Protein AF-A0A7S0ESJ3-F1 (afdb_monomer)

Radius of gyration: 29.8 Å; Cα contacts (8 Å, |Δi|>4): 58; chains: 1; bounding box: 56×29×87 Å

Solvent-accessible surface area (backbone atoms only — not comparable to full-atom values): 7168 Å² total; per-residue (Å²): 120,43,73,50,75,64,68,95,53,54,74,67,57,50,53,53,47,36,52,52,59,65,70,46,91,68,94,82,52,80,44,68,91,53,64,69,60,59,71,66,29,93,64,84,53,70,49,71,44,99,84,36,95,75,49,55,43,72,48,57,98,87,67,50,70,66,59,52,49,53,50,51,52,52,52,53,50,52,51,52,52,52,51,51,52,51,52,52,51,53,51,51,53,53,49,53,53,50,53,53,51,52,53,52,53,54,55,51,54,57,54,55,64,62,67,77,76,123

pLDDT: mean 80.07, std 11.65, range [44.75, 94.25]

Mean predicted aligned error: 11.55 Å

Sequence (118 aa):
MLDEPTNHLDIESIDALVEAINAFEGGVVLISHDRRLLERCNCKLWVCGAETKCGVAPLGSGFTFEQYEARVLKQIAARMQAEELRTRLRADVRRKRREEATKKAAAAKKKTRAADVD

InterPro domains:
  IPR027417 P-loop containing nucleoside triphosphate hydrolase [G3DSA:3.40.50.300] (1-47)
  IPR027417 P-loop containing nucleoside triphosphate hydrolase [SSF52540] (2-45)
  IPR050611 ABCF protein [PTHR19211] (1-75)

Organism: NCBI:txid33657

Foldseek 3Di:
DEAAPCVPDDPVVLVVVLVCQQPDPDDDDDHHPDPVSVVSNPDFDKDADPPPPVRIDTPDDPDDVVNVVVVVVVVVVVVVVVVVVVVVVVVVVVVVVVVVVVVVVVVVVVVVVVVVPD

Secondary structure (DSSP, 8-state):
-EESTTTT--HHHH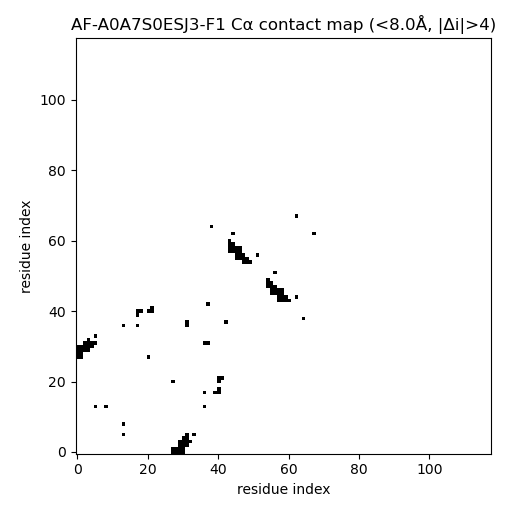HHHHHHHHH--S---EE-S-HHHHHHS-PPPEEE-TT-TTSEEEPPTT--HHHHHHHHHHHHHHHHHHHHHHHHHHHHHHHHHHHHHHHHHHHHHHHHHHHS--

Structure (mmCIF, N/CA/C/O backbone):
data_AF-A0A7S0ESJ3-F1
#
_entry.id   AF-A0A7S0ESJ3-F1
#
loop_
_atom_site.group_PDB
_atom_site.id
_atom_site.type_symbol
_atom_site.label_atom_id
_atom_site.label_alt_id
_atom_site.label_comp_id
_atom_site.label_asym_id
_atom_site.label_entity_id
_atom_site.label_seq_id
_atom_site.pdbx_PDB_ins_code
_atom_site.Cartn_x
_atom_site.Cartn_y
_atom_site.Cartn_z
_atom_site.occupancy
_atom_site.B_iso_or_equiv
_atom_site.auth_seq_id
_atom_site.auth_comp_id
_atom_site.auth_asym_id
_atom_site.auth_atom_id
_atom_site.pdbx_PDB_model_num
ATOM 1 N N . MET A 1 1 ? -0.996 8.198 20.278 1.00 76.06 1 MET A N 1
ATOM 2 C CA . MET A 1 1 ? -0.442 7.637 19.028 1.00 76.06 1 MET A CA 1
ATOM 3 C C . MET A 1 1 ? 0.221 6.327 19.392 1.00 76.06 1 MET A C 1
ATOM 5 O O . MET A 1 1 ? 0.944 6.319 20.379 1.00 76.06 1 MET A O 1
ATOM 9 N N . LEU A 1 2 ? -0.080 5.253 18.668 1.00 81.50 2 LEU A N 1
ATOM 10 C CA . LEU A 1 2 ? 0.497 3.923 18.875 1.00 81.50 2 LEU A CA 1
ATOM 11 C C . LEU A 1 2 ? 1.305 3.562 17.626 1.00 81.50 2 LEU A C 1
ATOM 13 O O . LEU A 1 2 ? 0.751 3.619 16.528 1.00 81.50 2 LEU A O 1
ATOM 17 N N . ASP A 1 3 ? 2.582 3.235 17.802 1.00 80.44 3 ASP A N 1
ATOM 18 C CA . ASP A 1 3 ? 3.494 2.839 16.725 1.00 80.44 3 ASP A CA 1
ATOM 19 C C . ASP A 1 3 ? 3.993 1.419 17.003 1.00 80.44 3 ASP A C 1
ATOM 21 O O . ASP A 1 3 ? 4.606 1.179 18.042 1.00 80.44 3 ASP A O 1
ATOM 25 N N . GLU A 1 4 ? 3.634 0.478 16.130 1.00 79.44 4 GLU A N 1
ATOM 26 C CA . GLU A 1 4 ? 3.874 -0.965 16.280 1.00 79.44 4 GLU A CA 1
ATOM 27 C C . GLU A 1 4 ? 3.485 -1.541 17.660 1.00 79.44 4 GLU A C 1
ATOM 29 O O . GLU A 1 4 ? 4.297 -2.194 18.324 1.00 79.44 4 GLU A O 1
ATOM 34 N N . PRO A 1 5 ? 2.231 -1.352 18.126 1.00 73.06 5 PRO A N 1
ATOM 35 C CA . PRO A 1 5 ? 1.829 -1.799 19.460 1.00 73.06 5 PRO A CA 1
ATOM 36 C C . PRO A 1 5 ? 1.735 -3.323 19.594 1.00 73.06 5 PRO A C 1
ATOM 38 O O . PRO A 1 5 ? 1.606 -3.811 20.707 1.00 73.06 5 PRO A O 1
ATOM 41 N N . THR A 1 6 ? 1.790 -4.077 18.492 1.00 73.12 6 THR A N 1
ATOM 42 C CA . THR A 1 6 ? 1.785 -5.549 18.497 1.00 73.12 6 THR A CA 1
ATOM 43 C C . THR A 1 6 ? 3.145 -6.149 18.836 1.00 73.12 6 THR A C 1
ATOM 45 O O . THR A 1 6 ? 3.254 -7.363 19.013 1.00 73.12 6 THR A O 1
ATOM 48 N N . ASN A 1 7 ? 4.201 -5.337 18.922 1.00 72.56 7 ASN A N 1
ATOM 49 C CA . ASN A 1 7 ? 5.524 -5.856 19.212 1.00 72.56 7 ASN A CA 1
ATOM 50 C C . ASN A 1 7 ? 5.565 -6.443 20.635 1.00 72.56 7 ASN A C 1
ATOM 52 O O . ASN A 1 7 ? 5.189 -5.784 21.601 1.00 72.56 7 ASN A O 1
ATOM 56 N N . HIS A 1 8 ? 6.034 -7.685 20.759 1.00 72.19 8 HIS A N 1
ATOM 57 C CA . HIS A 1 8 ? 6.062 -8.451 22.014 1.00 72.19 8 HIS A CA 1
ATOM 58 C C . HIS A 1 8 ? 4.691 -8.774 22.648 1.00 72.19 8 HIS A C 1
ATOM 60 O O . HIS A 1 8 ? 4.66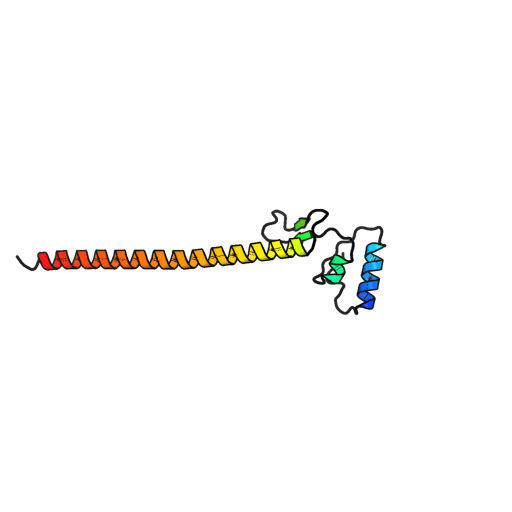7 -9.213 23.797 1.00 72.19 8 HIS A O 1
ATOM 66 N N . LEU A 1 9 ? 3.575 -8.611 21.926 1.00 77.12 9 LEU A N 1
ATOM 67 C CA . LEU A 1 9 ? 2.250 -9.035 22.390 1.00 77.12 9 LEU A CA 1
ATOM 68 C C . LEU A 1 9 ? 1.895 -10.439 21.889 1.00 77.12 9 LEU A C 1
ATOM 70 O O . LEU A 1 9 ? 2.210 -10.818 20.760 1.00 77.12 9 LEU A O 1
ATOM 74 N N . ASP A 1 10 ? 1.213 -11.203 22.738 1.00 83.44 10 ASP A N 1
ATOM 75 C CA . ASP A 1 10 ? 0.546 -12.440 22.349 1.00 83.44 10 ASP A CA 1
ATOM 76 C C . ASP A 1 10 ? -0.849 -12.161 21.761 1.00 83.44 10 ASP A C 1
ATOM 78 O O . ASP A 1 10 ? -1.340 -11.031 21.743 1.00 83.44 10 ASP A O 1
ATOM 82 N N . ILE A 1 11 ? -1.488 -13.206 21.230 1.00 80.81 11 ILE A N 1
ATOM 83 C CA . ILE A 1 11 ? -2.778 -13.088 20.533 1.00 80.81 11 ILE A CA 1
ATOM 84 C C . ILE A 1 11 ? -3.872 -12.557 21.473 1.00 80.81 11 ILE A C 1
ATOM 86 O O . ILE A 1 11 ? -4.672 -11.724 21.061 1.00 80.81 11 ILE A O 1
ATOM 90 N N . GLU A 1 12 ? -3.889 -12.994 22.733 1.00 84.38 12 GLU A N 1
ATOM 91 C CA . GLU A 1 12 ? -4.879 -12.544 23.719 1.00 84.38 12 GLU A CA 1
ATOM 92 C C . GLU A 1 12 ? -4.712 -11.054 24.050 1.00 84.38 12 GLU A C 1
ATOM 94 O O . GLU A 1 12 ? -5.697 -10.317 24.122 1.00 84.38 12 GLU A O 1
ATOM 99 N N . SER A 1 13 ? -3.471 -10.576 24.173 1.00 86.06 13 SER A N 1
ATOM 100 C CA . SER A 1 13 ? -3.198 -9.156 24.409 1.00 86.06 13 SER A CA 1
ATOM 101 C C . SER A 1 13 ? -3.564 -8.280 23.209 1.00 86.06 13 SER A C 1
ATOM 103 O O . SER A 1 13 ? -4.018 -7.150 23.393 1.00 86.06 13 SER A O 1
ATOM 105 N N . ILE A 1 14 ? -3.399 -8.784 21.981 1.00 85.44 14 ILE A N 1
ATOM 106 C CA . ILE A 1 14 ? -3.846 -8.087 20.765 1.00 85.44 14 ILE A CA 1
ATOM 107 C C . ILE A 1 14 ? -5.369 -7.928 20.779 1.00 85.44 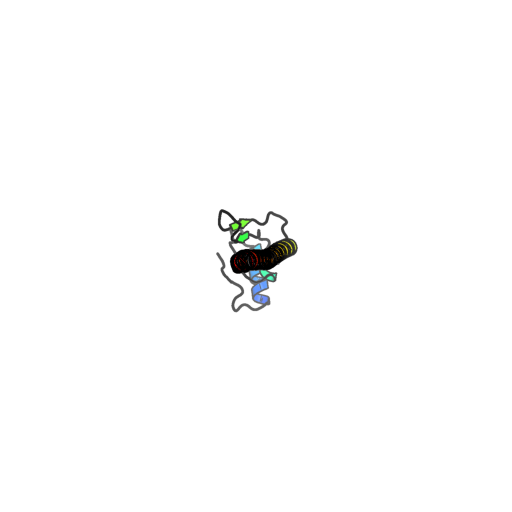14 ILE A C 1
ATOM 109 O O . ILE A 1 14 ? -5.875 -6.846 20.485 1.00 85.44 14 ILE A O 1
ATOM 113 N N . ASP A 1 15 ? -6.1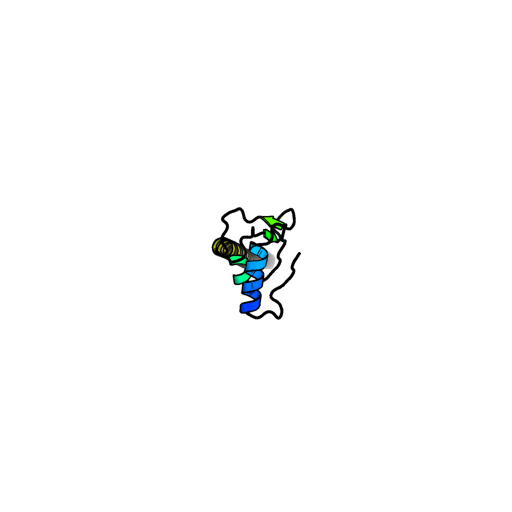01 -8.970 21.163 1.00 87.25 15 ASP A N 1
ATOM 114 C CA . ASP A 1 15 ? -7.561 -8.937 21.250 1.00 87.25 15 ASP A CA 1
ATOM 115 C C . ASP A 1 15 ? -8.047 -7.927 22.296 1.00 87.25 15 ASP A C 1
ATOM 117 O O . ASP A 1 15 ? -8.902 -7.091 21.995 1.00 87.25 15 ASP A O 1
ATOM 121 N N . ALA A 1 16 ? -7.434 -7.925 23.481 1.00 88.62 16 ALA A N 1
ATOM 122 C CA . ALA A 1 16 ? -7.723 -6.938 24.519 1.00 88.62 16 ALA A CA 1
ATOM 123 C C . ALA A 1 16 ? -7.406 -5.502 24.058 1.00 88.62 16 ALA A C 1
ATOM 125 O O . ALA A 1 16 ? -8.157 -4.566 24.345 1.00 88.62 16 ALA A O 1
ATOM 126 N N . LEU A 1 17 ? -6.318 -5.313 23.303 1.00 87.88 17 LEU A N 1
ATOM 127 C CA . LEU A 1 17 ? -5.958 -4.018 22.728 1.00 87.88 17 LEU A CA 1
ATOM 128 C C . LEU A 1 17 ? -6.993 -3.545 21.698 1.00 87.88 17 LEU A C 1
ATOM 130 O O . LEU A 1 17 ? -7.364 -2.371 21.707 1.00 87.88 17 LEU A O 1
ATOM 134 N N . VAL A 1 18 ? -7.483 -4.436 20.831 1.00 90.00 18 VAL A N 1
ATOM 135 C CA . VAL A 1 18 ? -8.558 -4.129 19.873 1.00 90.00 18 VAL A CA 1
ATOM 136 C C . VAL A 1 18 ? -9.804 -3.639 20.606 1.00 90.00 18 VAL A C 1
ATOM 138 O O . VAL A 1 18 ? -10.374 -2.615 20.226 1.00 90.00 18 VAL A O 1
ATOM 141 N N . GLU A 1 19 ? -10.231 -4.358 21.645 1.00 90.50 19 GLU A N 1
ATOM 142 C CA . GLU A 1 19 ? -11.407 -3.994 22.440 1.00 90.50 19 GLU A CA 1
ATOM 143 C C . GLU A 1 19 ? -11.229 -2.631 23.109 1.00 90.50 19 GLU A C 1
ATOM 145 O O . GLU A 1 19 ? -12.107 -1.772 23.001 1.00 90.50 19 GLU A O 1
ATOM 150 N N . ALA A 1 20 ? -10.065 -2.392 23.715 1.00 90.25 20 ALA A N 1
ATOM 151 C CA . ALA A 1 20 ? -9.741 -1.118 24.342 1.00 90.25 20 ALA A CA 1
ATOM 152 C C . ALA A 1 20 ? -9.742 0.044 23.335 1.00 90.25 20 ALA A C 1
ATOM 154 O O . ALA A 1 20 ? -10.298 1.101 23.627 1.00 90.25 20 ALA A O 1
ATOM 155 N N . ILE A 1 21 ? -9.164 -0.144 22.142 1.00 89.88 21 ILE A N 1
ATOM 156 C CA . ILE A 1 21 ? -9.154 0.875 21.080 1.00 89.88 21 ILE A CA 1
ATOM 157 C C . ILE A 1 21 ? -10.577 1.173 20.598 1.00 89.88 21 ILE A C 1
ATOM 159 O O . ILE A 1 21 ? -10.923 2.338 20.418 1.00 89.88 21 ILE A O 1
ATOM 163 N N . ASN A 1 22 ? -11.406 0.145 20.404 1.00 88.88 22 ASN A N 1
ATOM 164 C CA . ASN A 1 22 ? -12.781 0.314 19.931 1.00 88.88 22 ASN A CA 1
ATOM 165 C C . ASN A 1 22 ? -13.703 0.955 20.987 1.00 88.88 22 ASN A C 1
ATOM 167 O O . ASN A 1 22 ? -14.658 1.634 20.616 1.00 88.88 22 ASN A O 1
ATOM 171 N N . ALA A 1 23 ? -13.428 0.755 22.279 1.00 91.00 23 ALA A N 1
ATOM 172 C CA . ALA A 1 23 ? -14.172 1.365 23.384 1.00 91.00 23 ALA A CA 1
ATOM 173 C C . ALA A 1 23 ? -13.680 2.777 23.757 1.00 91.00 23 ALA A C 1
ATOM 175 O O . ALA A 1 23 ? -14.340 3.482 24.519 1.00 91.00 23 ALA A O 1
ATOM 176 N N . PHE A 1 24 ? -12.517 3.197 23.259 1.00 90.44 24 PHE A N 1
ATOM 177 C CA . PHE A 1 24 ? -11.934 4.488 23.596 1.00 90.44 24 PHE A CA 1
ATOM 178 C C . PHE A 1 24 ? -12.667 5.638 22.891 1.00 90.44 24 PHE A C 1
ATOM 180 O O . PHE A 1 24 ? -12.709 5.712 21.667 1.00 90.44 24 PHE A O 1
ATOM 187 N N . GLU A 1 25 ? -13.200 6.586 23.664 1.00 89.12 25 GLU A N 1
ATOM 188 C CA . GLU A 1 25 ? -13.977 7.723 23.136 1.00 89.12 25 GLU A CA 1
ATOM 189 C C . GLU A 1 25 ? -13.113 8.845 22.523 1.00 89.12 25 GLU A C 1
ATOM 191 O O . GLU A 1 25 ? -13.629 9.797 21.935 1.00 89.12 25 GLU A O 1
ATOM 196 N N . GLY A 1 26 ? -11.787 8.766 22.666 1.00 88.38 26 GLY A N 1
ATOM 197 C CA . GLY A 1 26 ? -10.853 9.746 22.116 1.00 88.38 26 GLY A CA 1
ATOM 198 C C . GLY A 1 26 ? -10.376 9.426 20.695 1.00 88.38 26 GLY A C 1
ATOM 199 O O . GLY A 1 26 ? -10.673 8.392 20.105 1.00 88.38 26 GLY A O 1
ATOM 200 N N . GLY A 1 27 ? -9.568 10.327 20.132 1.00 87.88 27 GLY A N 1
ATOM 201 C CA . GLY A 1 27 ? -8.919 10.098 18.841 1.00 87.88 27 GLY A CA 1
ATOM 202 C C . GLY A 1 27 ? -7.709 9.171 18.966 1.00 87.88 27 GLY A C 1
ATOM 203 O O . GLY A 1 27 ? -6.779 9.461 19.720 1.00 87.88 27 GLY A O 1
ATOM 204 N N . VAL A 1 28 ? -7.679 8.096 18.176 1.00 86.88 28 VAL A N 1
ATOM 205 C CA . VAL A 1 28 ? -6.531 7.183 18.079 1.00 86.88 28 VAL A CA 1
ATOM 206 C C . VAL A 1 28 ? -5.902 7.290 16.695 1.00 86.88 28 VAL A C 1
ATOM 208 O O . VAL A 1 28 ? -6.583 7.226 15.674 1.00 86.88 28 VAL A O 1
ATOM 211 N N . VAL A 1 29 ? -4.578 7.430 16.670 1.00 87.56 29 VAL A N 1
ATOM 212 C CA . VAL A 1 29 ? -3.760 7.220 15.471 1.00 87.56 29 VAL A CA 1
ATOM 213 C C . VAL A 1 29 ? -2.909 5.990 15.735 1.00 87.56 29 VAL A C 1
ATOM 215 O O . VAL A 1 29 ? -2.127 5.981 16.694 1.00 87.56 29 VAL A O 1
ATOM 218 N N . LEU A 1 30 ? -3.112 4.974 14.903 1.00 86.75 30 LEU A N 1
ATOM 219 C CA . LEU A 1 30 ? -2.479 3.667 14.980 1.00 86.75 30 LEU A CA 1
ATOM 220 C C . LEU A 1 30 ? -1.625 3.447 13.729 1.00 86.75 30 LEU A C 1
ATOM 222 O O . LEU A 1 30 ? -2.108 3.621 12.610 1.00 86.75 30 LEU A O 1
ATOM 226 N N . ILE A 1 31 ? -0.373 3.053 13.938 1.00 86.38 31 ILE A N 1
ATOM 227 C CA . ILE A 1 31 ? 0.559 2.605 12.905 1.00 86.38 31 ILE A CA 1
ATOM 228 C C . ILE A 1 31 ? 0.921 1.163 13.255 1.00 86.38 31 ILE A C 1
ATOM 230 O O . ILE A 1 31 ? 1.342 0.881 14.375 1.00 86.38 31 ILE A O 1
ATOM 234 N N . SER A 1 32 ? 0.676 0.237 12.332 1.00 83.44 32 SER A N 1
ATOM 235 C CA . SER A 1 32 ? 0.992 -1.177 12.522 1.00 83.44 32 SER A CA 1
ATOM 236 C C . SER A 1 32 ? 1.136 -1.880 11.177 1.00 83.44 32 SER A C 1
ATOM 238 O O . SER A 1 32 ? 0.454 -1.531 10.209 1.00 83.44 32 SER A O 1
ATOM 240 N N . HIS A 1 33 ? 1.981 -2.905 11.137 1.00 82.62 33 HIS A N 1
ATOM 241 C CA . HIS A 1 33 ? 2.048 -3.863 10.037 1.00 82.62 33 HIS A CA 1
ATOM 242 C C . HIS A 1 33 ? 1.110 -5.078 10.209 1.00 82.62 33 HIS A C 1
ATOM 244 O O . HIS A 1 33 ? 1.012 -5.899 9.293 1.00 82.62 33 HIS A O 1
ATOM 250 N N . ASP A 1 34 ? 0.399 -5.206 11.337 1.00 82.62 34 ASP A N 1
ATOM 251 C CA . ASP A 1 34 ? -0.509 -6.329 11.602 1.00 82.62 34 ASP A CA 1
ATOM 252 C C . ASP A 1 34 ? -1.893 -6.117 10.967 1.00 82.62 34 ASP A C 1
ATOM 254 O O . ASP A 1 34 ? -2.703 -5.295 11.404 1.00 82.62 34 ASP A O 1
ATOM 258 N N . ARG A 1 35 ? -2.195 -6.925 9.945 1.00 79.75 35 ARG A N 1
ATOM 259 C CA . ARG A 1 35 ? -3.487 -6.921 9.246 1.00 79.75 35 ARG A CA 1
ATOM 260 C C . ARG A 1 35 ? -4.667 -7.222 10.180 1.00 79.75 35 ARG A C 1
ATOM 262 O O . ARG A 1 35 ? -5.704 -6.585 10.036 1.00 79.75 35 ARG A O 1
ATOM 269 N N . ARG A 1 36 ? -4.532 -8.150 11.135 1.00 80.50 36 ARG A N 1
ATOM 270 C CA . ARG A 1 36 ? -5.633 -8.553 12.030 1.00 80.50 36 ARG A CA 1
ATOM 271 C C . ARG A 1 36 ? -6.014 -7.431 12.986 1.00 80.50 36 ARG A C 1
ATOM 273 O O . ARG A 1 36 ? -7.202 -7.212 13.209 1.00 80.50 36 ARG A O 1
ATOM 280 N N . LEU A 1 37 ? -5.021 -6.718 13.522 1.00 83.62 37 LEU A N 1
ATOM 281 C CA . LEU A 1 37 ? -5.255 -5.540 14.356 1.00 83.62 37 LEU A CA 1
ATOM 282 C C . LEU A 1 37 ? -5.994 -4.463 13.549 1.00 83.62 37 LEU A C 1
ATOM 284 O O . LEU A 1 37 ? -7.042 -3.984 13.971 1.00 83.62 37 LEU A O 1
ATOM 288 N N . LEU A 1 38 ? -5.483 -4.130 12.358 1.00 82.88 38 LEU A N 1
ATOM 289 C CA . LEU A 1 38 ? -6.052 -3.082 11.504 1.00 82.88 38 LEU A CA 1
ATOM 290 C C . LEU A 1 38 ? -7.468 -3.400 11.002 1.00 82.88 38 LEU A C 1
ATOM 292 O O . LEU A 1 38 ? -8.269 -2.483 10.859 1.00 82.88 38 LEU A O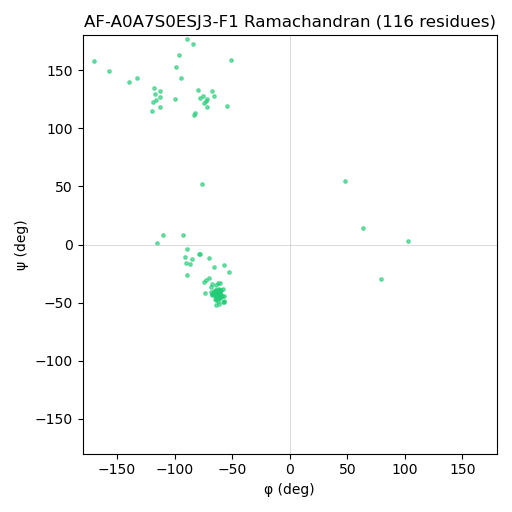 1
ATOM 296 N N . GLU A 1 39 ? -7.781 -4.668 10.724 1.00 81.75 39 GLU A N 1
ATOM 297 C CA . GLU A 1 39 ? -9.119 -5.092 10.287 1.00 81.75 39 GLU A CA 1
ATOM 298 C C . GLU A 1 39 ? -10.144 -5.101 11.425 1.00 81.75 39 GLU A C 1
ATOM 300 O O . GLU A 1 39 ? -11.328 -4.865 11.187 1.00 81.75 39 GLU A O 1
ATOM 305 N N . ARG A 1 40 ? -9.710 -5.390 12.658 1.00 85.62 40 ARG A N 1
ATOM 306 C CA . ARG A 1 40 ? -10.606 -5.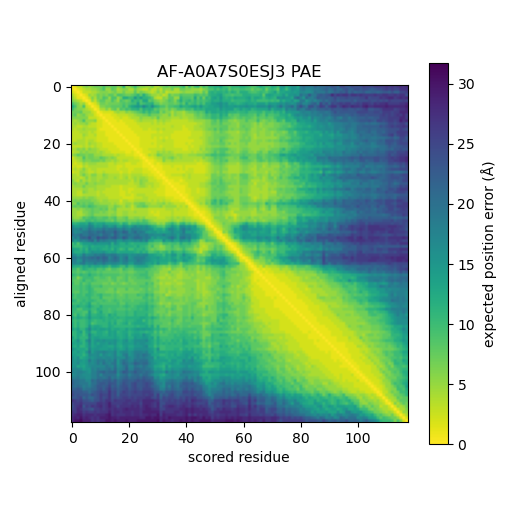475 13.822 1.00 85.62 40 ARG A CA 1
ATOM 307 C C . ARG A 1 40 ? -10.795 -4.146 14.545 1.00 85.62 40 ARG A C 1
ATOM 309 O O . ARG A 1 40 ? -11.825 -3.944 15.193 1.00 85.62 40 ARG A O 1
ATOM 316 N N . CYS A 1 41 ? -9.825 -3.243 14.460 1.00 81.38 41 CYS A N 1
ATOM 317 C CA . CYS A 1 41 ? -10.004 -1.866 14.890 1.00 81.38 41 CYS A CA 1
ATOM 318 C C . CYS A 1 41 ? -10.893 -1.155 13.864 1.00 81.38 41 CYS A C 1
ATOM 320 O O . CYS A 1 41 ? -10.563 -1.115 12.681 1.00 81.38 41 CYS A O 1
ATOM 322 N N . ASN A 1 42 ? -12.015 -0.571 14.291 1.00 75.62 42 ASN A N 1
ATOM 323 C CA . ASN A 1 42 ? -12.963 0.110 13.400 1.00 75.62 42 ASN A CA 1
ATOM 324 C C . ASN A 1 42 ? -12.435 1.497 12.960 1.00 75.62 42 ASN A C 1
ATOM 326 O O . ASN A 1 42 ? -13.077 2.534 13.141 1.00 75.62 42 ASN A O 1
ATOM 330 N N . CYS A 1 43 ? -11.207 1.531 12.440 1.00 75.25 43 CYS A N 1
ATOM 331 C CA . CYS A 1 43 ? -10.452 2.730 12.115 1.00 75.25 43 CYS A CA 1
ATOM 332 C C . CYS A 1 43 ? -10.543 3.064 10.623 1.00 75.25 43 CYS A C 1
ATOM 334 O O . CYS A 1 43 ? -10.675 2.204 9.755 1.00 75.25 43 CYS A O 1
ATOM 336 N N . LYS A 1 44 ? -10.403 4.352 10.298 1.00 79.06 44 LYS A N 1
ATOM 337 C CA . LYS A 1 44 ? -10.206 4.786 8.909 1.00 79.06 44 LYS A CA 1
ATOM 338 C C . LYS A 1 44 ? -8.774 4.467 8.492 1.00 79.06 44 LYS A C 1
ATOM 340 O O . LYS A 1 44 ? -7.842 4.890 9.173 1.00 79.06 44 LYS A O 1
ATOM 345 N N . LEU A 1 45 ? -8.602 3.783 7.364 1.00 79.38 45 LEU A N 1
ATOM 346 C CA . LEU A 1 45 ? -7.276 3.467 6.845 1.00 79.38 45 LEU A CA 1
ATOM 347 C C . LEU A 1 45 ? -6.672 4.679 6.123 1.00 79.38 45 LEU A C 1
ATOM 349 O O . LEU A 1 45 ? -7.310 5.308 5.276 1.00 79.38 45 LEU A O 1
ATOM 353 N N . TRP A 1 46 ? -5.417 4.986 6.431 1.00 80.56 46 TRP A N 1
ATOM 354 C CA . TRP A 1 46 ? -4.645 6.024 5.754 1.00 80.56 46 TRP A CA 1
ATOM 355 C C . TRP A 1 46 ? -3.437 5.391 5.081 1.00 80.56 46 TRP A C 1
ATOM 357 O O . TRP A 1 46 ? -2.745 4.573 5.680 1.00 80.56 46 TRP A O 1
ATOM 367 N N . VAL A 1 47 ? -3.181 5.772 3.830 1.00 77.00 47 VAL A N 1
ATOM 368 C CA . VAL A 1 47 ? -2.057 5.246 3.053 1.00 77.00 47 VAL A CA 1
ATOM 369 C C . VAL A 1 47 ? -1.048 6.356 2.811 1.00 77.00 47 VAL A C 1
ATOM 371 O O . VAL A 1 47 ? -1.385 7.426 2.298 1.00 77.00 47 VAL A O 1
ATOM 374 N N . CYS A 1 48 ? 0.201 6.066 3.165 1.00 73.69 48 CYS A N 1
ATOM 375 C CA . CYS A 1 48 ? 1.359 6.906 2.903 1.00 73.69 48 CYS A CA 1
ATOM 376 C C . CYS A 1 48 ? 2.098 6.374 1.668 1.00 73.69 48 CYS A C 1
ATOM 378 O O . CYS A 1 48 ? 2.437 5.193 1.606 1.00 73.69 48 CYS A O 1
ATOM 380 N N . GLY A 1 49 ? 2.321 7.209 0.650 1.00 68.81 49 GLY A N 1
ATOM 381 C CA . GLY A 1 49 ? 2.980 6.758 -0.579 1.00 68.81 49 GLY A CA 1
ATOM 382 C C . GLY A 1 49 ? 3.369 7.882 -1.530 1.00 68.81 49 GLY A C 1
ATOM 383 O O . GLY A 1 49 ? 2.782 8.960 -1.506 1.00 68.81 49 GLY A O 1
ATOM 384 N N . ALA A 1 50 ? 4.337 7.610 -2.411 1.00 59.59 50 ALA A N 1
ATOM 385 C CA . ALA A 1 50 ? 4.985 8.602 -3.282 1.00 59.59 50 ALA A CA 1
ATOM 386 C C . ALA A 1 50 ? 4.035 9.391 -4.212 1.00 59.59 50 ALA A C 1
ATOM 388 O O . ALA A 1 50 ? 4.409 10.433 -4.738 1.00 59.59 50 ALA A O 1
ATOM 389 N N . GLU A 1 51 ? 2.814 8.900 -4.428 1.00 57.12 51 GLU A N 1
ATOM 390 C CA . GLU A 1 51 ? 1.794 9.542 -5.269 1.00 57.12 51 GLU A CA 1
ATOM 391 C C . GLU A 1 51 ? 0.876 10.494 -4.483 1.00 57.12 51 GLU A C 1
ATOM 393 O O . GLU A 1 51 ? 0.108 11.257 -5.070 1.00 57.12 51 GLU A O 1
ATOM 398 N N . THR A 1 52 ? 0.937 10.471 -3.150 1.00 60.88 52 THR A N 1
ATOM 399 C CA . THR A 1 52 ? 0.167 11.393 -2.313 1.00 60.88 52 THR A CA 1
ATOM 400 C C . THR A 1 52 ? 0.909 12.726 -2.222 1.00 60.88 52 THR A C 1
ATOM 402 O O . THR A 1 52 ? 1.985 12.819 -1.639 1.00 60.88 52 THR A O 1
ATOM 405 N N . LYS A 1 53 ? 0.331 13.789 -2.802 1.00 53.34 53 LYS A N 1
ATOM 406 C CA . LYS A 1 53 ? 0.892 15.159 -2.775 1.00 53.34 53 LYS A CA 1
ATOM 407 C C . LYS A 1 53 ? 1.234 15.660 -1.362 1.00 53.34 53 LYS A C 1
ATOM 409 O O . LYS A 1 53 ? 2.069 16.546 -1.229 1.00 53.34 53 LYS A O 1
ATOM 414 N N . CYS A 1 54 ? 0.584 15.102 -0.341 1.00 57.09 54 CYS A N 1
ATOM 415 C CA . CYS A 1 54 ? 0.704 15.484 1.066 1.00 57.09 54 CYS A CA 1
ATOM 416 C C .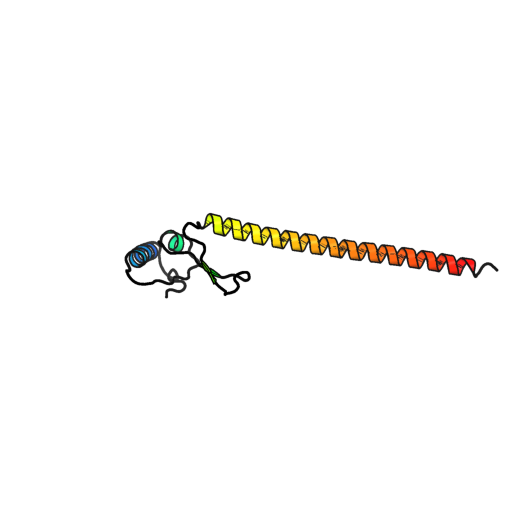 CYS A 1 54 ? 1.418 14.416 1.919 1.00 57.09 54 CYS A C 1
ATOM 418 O O . CYS A 1 54 ? 1.390 14.502 3.142 1.00 57.09 54 CYS A O 1
ATOM 420 N N . GLY A 1 55 ? 1.988 13.372 1.308 1.00 62.84 55 GLY A N 1
ATOM 421 C CA . GLY A 1 55 ? 2.601 12.243 2.014 1.00 62.84 55 GLY A CA 1
ATOM 422 C C . GLY A 1 55 ? 1.606 11.211 2.549 1.00 62.84 55 GLY A C 1
ATOM 423 O O . GLY A 1 55 ? 1.944 10.037 2.569 1.00 62.84 55 GLY A O 1
ATOM 424 N N . VAL A 1 56 ? 0.371 11.593 2.897 1.00 64.88 56 VAL A N 1
ATOM 425 C CA . VAL A 1 56 ? -0.675 10.661 3.355 1.00 64.88 56 VAL A CA 1
ATOM 426 C C . VAL A 1 56 ? -2.034 11.035 2.755 1.00 64.88 56 VAL A C 1
ATOM 428 O O . VAL A 1 56 ? -2.370 12.217 2.665 1.00 64.88 56 VAL A O 1
ATOM 431 N N . ALA A 1 57 ? -2.826 10.044 2.342 1.00 67.00 57 ALA A N 1
ATOM 432 C CA . ALA A 1 57 ? -4.208 10.235 1.904 1.00 67.00 57 ALA A CA 1
ATOM 433 C C . ALA A 1 57 ? -5.140 9.200 2.556 1.00 67.00 57 ALA A C 1
ATOM 435 O O . ALA A 1 57 ? -4.740 8.039 2.709 1.00 67.00 57 ALA A O 1
ATOM 436 N N . PRO A 1 58 ? -6.379 9.584 2.920 1.00 68.81 58 PRO A N 1
ATOM 437 C CA . PRO A 1 58 ? -7.346 8.625 3.426 1.00 68.81 58 PRO A CA 1
ATOM 438 C C . PRO A 1 58 ? -7.739 7.665 2.301 1.00 68.81 58 PRO A C 1
ATOM 440 O O . PRO A 1 58 ? -8.096 8.090 1.197 1.00 68.81 58 PRO A O 1
ATOM 443 N N . LEU A 1 59 ? -7.718 6.367 2.590 1.00 67.19 59 LEU A N 1
ATOM 444 C CA . LEU A 1 59 ? -8.535 5.419 1.846 1.00 67.19 59 LEU A CA 1
ATOM 445 C C . LEU A 1 59 ? -9.974 5.694 2.301 1.00 67.19 59 LEU A C 1
ATOM 447 O O . LEU A 1 59 ? -10.261 5.676 3.495 1.00 67.19 59 LEU A O 1
ATOM 451 N N . GLY A 1 60 ? -10.848 6.102 1.377 1.00 59.94 60 GLY A N 1
ATOM 452 C CA . GLY A 1 60 ? -12.203 6.561 1.703 1.00 59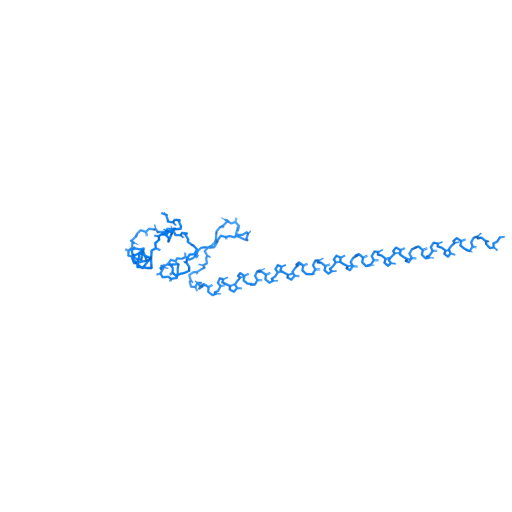.94 60 GLY A CA 1
ATOM 453 C C . GLY A 1 60 ? -12.981 5.586 2.601 1.00 59.94 60 GLY A C 1
ATOM 454 O O . GLY A 1 60 ? -12.676 4.398 2.670 1.00 59.94 60 GLY A O 1
ATOM 455 N N . SER A 1 61 ? -14.012 6.078 3.290 1.00 52.88 61 SER A N 1
ATOM 456 C CA . SER A 1 61 ? -14.900 5.224 4.089 1.00 52.88 61 SER A CA 1
ATOM 457 C C . SER A 1 61 ? -15.478 4.096 3.223 1.00 52.88 61 SER A C 1
ATOM 459 O O . SER A 1 61 ? -16.146 4.382 2.230 1.00 52.88 61 SER A O 1
ATOM 461 N N . GLY A 1 62 ? -15.205 2.840 3.587 1.00 57.31 62 GLY A N 1
ATOM 462 C CA . GLY A 1 62 ? -15.599 1.649 2.821 1.00 57.31 62 GLY A CA 1
ATOM 463 C C . GLY A 1 62 ? -14.483 0.996 1.998 1.00 57.31 62 GLY A C 1
ATOM 464 O O . GLY A 1 62 ? -14.748 0.021 1.299 1.00 57.31 62 GLY A O 1
ATOM 465 N N . PHE A 1 63 ? -13.247 1.494 2.073 1.00 62.12 63 PHE A N 1
ATOM 466 C CA . PHE A 1 63 ? -12.105 0.785 1.502 1.00 62.12 63 PHE A CA 1
ATOM 467 C C . PHE A 1 63 ? -11.749 -0.452 2.327 1.00 62.12 63 PHE A C 1
ATOM 469 O O . PHE A 1 63 ? -11.485 -0.345 3.523 1.00 62.12 63 PHE A O 1
ATOM 476 N N . THR A 1 64 ? -11.702 -1.612 1.671 1.00 70.38 64 THR A N 1
ATOM 477 C CA . THR A 1 64 ? -11.250 -2.866 2.287 1.00 70.38 64 THR A CA 1
ATOM 478 C C . THR A 1 64 ? -9.776 -3.127 1.988 1.00 70.38 64 THR A C 1
ATOM 480 O O . THR A 1 64 ? -9.193 -2.553 1.058 1.00 70.38 64 THR A O 1
ATOM 483 N N . PHE A 1 65 ? -9.161 -4.020 2.764 1.00 73.75 65 PHE A N 1
ATOM 484 C CA . PHE A 1 65 ? -7.766 -4.404 2.568 1.00 73.75 65 PHE A CA 1
ATOM 485 C C . PHE A 1 65 ? -7.539 -5.036 1.182 1.00 73.75 65 PHE A C 1
ATOM 487 O O . PHE A 1 65 ? -6.520 -4.782 0.546 1.00 73.75 65 PHE A O 1
ATOM 494 N N . GLU A 1 66 ? -8.528 -5.757 0.649 1.00 77.50 66 GLU A N 1
ATOM 495 C CA . GLU A 1 66 ? -8.505 -6.358 -0.693 1.00 77.50 66 GLU A CA 1
ATOM 496 C C . GLU A 1 66 ? -8.394 -5.296 -1.790 1.00 77.50 66 GLU A C 1
ATOM 498 O O . GLU A 1 66 ? -7.674 -5.466 -2.774 1.00 77.50 66 GLU A O 1
ATOM 503 N N . GLN A 1 67 ? -9.095 -4.170 -1.635 1.00 76.75 67 GLN A N 1
ATOM 504 C CA . GLN A 1 67 ? -9.017 -3.068 -2.594 1.00 76.75 67 GLN A CA 1
ATOM 505 C C . GLN A 1 67 ? -7.646 -2.389 -2.552 1.00 76.75 67 GLN A C 1
ATOM 507 O O . GLN A 1 67 ? -7.121 -1.985 -3.596 1.00 76.75 67 GLN A O 1
ATOM 512 N N . TYR A 1 68 ? -7.055 -2.275 -1.359 1.00 77.88 68 TYR A N 1
ATOM 513 C CA . TYR A 1 68 ? -5.687 -1.791 -1.205 1.00 77.88 68 TYR A CA 1
ATOM 514 C C . TYR A 1 68 ? -4.682 -2.746 -1.862 1.00 77.88 68 TYR A C 1
ATOM 516 O O . TYR A 1 68 ? -3.864 -2.307 -2.671 1.00 77.88 68 TYR A O 1
ATOM 524 N N . GLU A 1 69 ? -4.797 -4.048 -1.606 1.00 81.38 69 GLU A N 1
ATOM 525 C CA . GLU A 1 69 ? -3.961 -5.084 -2.215 1.00 81.38 69 GLU A CA 1
ATOM 526 C C . GLU A 1 69 ? -4.051 -5.048 -3.748 1.00 81.38 69 GLU A C 1
ATOM 528 O O . GLU A 1 69 ? -3.029 -4.943 -4.431 1.00 81.38 69 GLU A O 1
ATOM 533 N N . ALA A 1 70 ? -5.266 -5.016 -4.303 1.00 84.12 70 ALA A N 1
ATOM 534 C CA . ALA A 1 70 ? -5.487 -4.917 -5.744 1.00 84.12 70 ALA A CA 1
ATOM 535 C C . ALA A 1 70 ? -4.844 -3.656 -6.348 1.00 84.12 70 ALA A C 1
ATOM 537 O O . ALA A 1 70 ? -4.272 -3.698 -7.444 1.00 84.12 70 ALA A O 1
ATOM 538 N N . ARG A 1 71 ? -4.896 -2.525 -5.633 1.00 82.38 71 ARG A N 1
ATOM 539 C CA . ARG A 1 71 ? -4.237 -1.282 -6.051 1.00 82.38 71 ARG A CA 1
ATOM 540 C C . ARG A 1 71 ? -2.716 -1.431 -6.071 1.00 82.38 71 ARG A C 1
ATOM 542 O O . ARG A 1 71 ? -2.095 -1.025 -7.056 1.00 82.38 71 ARG A O 1
ATOM 549 N N . VAL A 1 72 ? -2.127 -1.998 -5.020 1.00 83.31 72 VAL A N 1
ATOM 550 C CA . VAL A 1 72 ? -0.675 -2.212 -4.916 1.00 83.31 72 VAL A CA 1
ATOM 551 C C . VAL A 1 72 ? -0.198 -3.160 -6.016 1.00 83.31 72 VAL A C 1
ATOM 553 O O . VAL A 1 72 ? 0.747 -2.835 -6.736 1.00 83.31 72 VAL A O 1
ATOM 556 N N . LEU A 1 73 ? -0.902 -4.272 -6.236 1.00 86.25 73 LEU A N 1
ATOM 557 C CA . LEU A 1 73 ? -0.602 -5.219 -7.313 1.00 86.25 73 LEU A CA 1
ATOM 558 C C . LEU A 1 73 ? -0.651 -4.548 -8.689 1.00 86.25 73 LEU A C 1
ATOM 560 O O . LEU A 1 73 ? 0.263 -4.720 -9.497 1.00 86.25 73 LEU A O 1
ATOM 564 N N . LYS A 1 74 ? -1.667 -3.716 -8.947 1.00 85.94 74 LYS A N 1
ATOM 565 C CA . LYS A 1 74 ? -1.776 -2.950 -10.196 1.00 85.94 74 LYS A CA 1
ATOM 566 C C . LYS A 1 74 ? -0.605 -1.982 -10.384 1.00 85.94 74 LYS A C 1
ATOM 568 O O . LYS A 1 74 ? -0.088 -1.862 -11.495 1.00 85.94 74 LYS A O 1
ATOM 573 N N . GLN A 1 75 ? -0.171 -1.302 -9.322 1.00 84.94 75 GLN A N 1
ATOM 574 C CA . GLN A 1 75 ? 0.984 -0.401 -9.367 1.00 84.94 75 GLN A CA 1
ATOM 575 C C . GLN A 1 75 ? 2.291 -1.157 -9.641 1.00 84.94 75 GLN A C 1
ATOM 577 O O . GLN A 1 75 ? 3.091 -0.708 -10.463 1.00 84.94 75 GLN A O 1
ATOM 582 N N . ILE A 1 76 ? 2.498 -2.311 -9.000 1.00 86.69 76 ILE A N 1
ATOM 583 C CA . ILE A 1 76 ? 3.667 -3.168 -9.239 1.00 86.69 76 ILE A CA 1
ATOM 584 C C . ILE A 1 76 ? 3.673 -3.654 -10.692 1.00 86.69 76 ILE A C 1
ATOM 586 O O . ILE A 1 76 ? 4.670 -3.472 -11.391 1.00 86.69 76 ILE A O 1
ATOM 590 N N . ALA A 1 77 ? 2.546 -4.174 -11.184 1.00 90.19 77 ALA A N 1
ATOM 591 C CA . ALA A 1 77 ? 2.418 -4.646 -12.560 1.00 90.19 77 ALA A CA 1
ATOM 592 C C . ALA A 1 77 ? 2.706 -3.534 -13.584 1.00 90.19 77 ALA A C 1
ATOM 594 O O . ALA A 1 77 ? 3.458 -3.745 -14.534 1.00 90.19 77 ALA A O 1
ATOM 595 N N . ALA A 1 78 ? 2.175 -2.325 -13.369 1.00 89.38 78 ALA A N 1
ATOM 596 C CA . ALA A 1 78 ? 2.433 -1.181 -14.242 1.00 89.38 78 ALA A CA 1
ATOM 597 C C . ALA A 1 78 ? 3.918 -0.775 -14.257 1.00 89.38 78 ALA A C 1
ATOM 599 O O . ALA A 1 78 ? 4.464 -0.460 -15.316 1.00 89.38 78 ALA A O 1
ATOM 600 N N . ARG A 1 79 ? 4.595 -0.812 -13.099 1.00 88.25 79 ARG A N 1
ATOM 601 C CA . ARG A 1 79 ? 6.040 -0.542 -13.007 1.00 88.25 79 ARG A CA 1
ATOM 602 C C . ARG A 1 79 ? 6.854 -1.585 -13.766 1.00 88.25 79 ARG A C 1
ATOM 604 O O . ARG A 1 79 ? 7.726 -1.202 -14.543 1.00 88.25 79 ARG A O 1
ATOM 611 N N . MET A 1 80 ? 6.523 -2.866 -13.605 1.00 90.00 80 MET A N 1
ATOM 612 C CA . MET A 1 80 ? 7.182 -3.959 -14.325 1.00 90.00 80 MET A CA 1
ATOM 613 C C . MET A 1 80 ? 7.008 -3.821 -15.843 1.00 90.00 80 MET A C 1
ATOM 615 O O . MET A 1 80 ? 7.986 -3.886 -16.584 1.00 90.00 80 MET A O 1
ATOM 619 N N . GLN A 1 81 ? 5.789 -3.539 -16.314 1.00 92.19 81 GLN A N 1
ATOM 620 C CA . GLN A 1 81 ? 5.520 -3.322 -17.740 1.00 92.19 81 GLN A CA 1
ATOM 621 C C . GLN A 1 81 ? 6.280 -2.113 -18.300 1.00 92.19 81 GLN A C 1
ATOM 623 O O . GLN A 1 81 ? 6.824 -2.170 -19.404 1.00 92.19 81 GLN A O 1
ATOM 628 N N . ALA A 1 82 ? 6.347 -1.013 -17.545 1.00 90.88 82 ALA A N 1
ATOM 629 C CA . ALA A 1 82 ? 7.095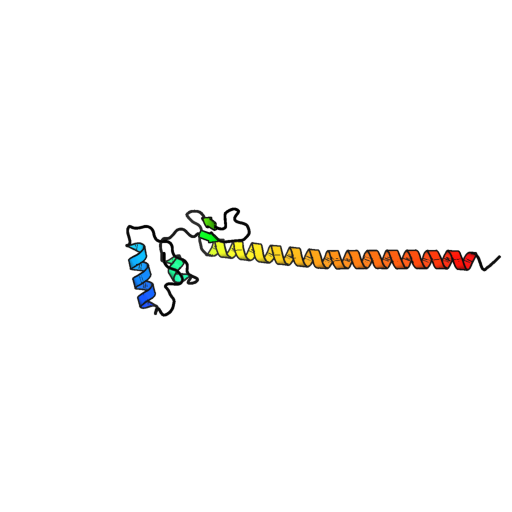 0.171 -17.951 1.00 90.88 82 ALA A CA 1
ATOM 630 C C . ALA A 1 82 ? 8.604 -0.109 -18.049 1.00 90.88 82 ALA A C 1
ATOM 632 O O . ALA A 1 82 ? 9.269 0.380 -18.966 1.00 90.88 82 ALA A O 1
ATOM 633 N N . GLU A 1 83 ? 9.153 -0.897 -17.127 1.00 92.50 83 GLU A N 1
ATOM 634 C CA . GLU A 1 83 ? 10.552 -1.323 -17.151 1.00 92.50 83 GLU A CA 1
ATOM 635 C C . GLU A 1 83 ? 10.850 -2.260 -18.332 1.00 92.50 83 GLU A C 1
ATOM 637 O O . GLU A 1 83 ? 11.845 -2.079 -19.045 1.00 92.50 83 GLU A O 1
ATOM 642 N N . GLU A 1 84 ? 9.949 -3.198 -18.616 1.00 94.25 84 GLU A N 1
ATOM 643 C CA . GLU A 1 84 ? 10.059 -4.099 -19.760 1.00 94.25 84 GLU A CA 1
ATOM 644 C C . GLU A 1 84 ? 9.993 -3.340 -21.096 1.00 94.25 84 GLU A C 1
ATOM 646 O O . GLU A 1 84 ? 10.821 -3.533 -21.988 1.00 94.25 84 GLU A O 1
ATOM 651 N N . LEU A 1 85 ? 9.061 -2.396 -21.239 1.00 93.31 85 LEU A N 1
ATOM 652 C CA . LEU A 1 85 ? 8.983 -1.562 -22.436 1.00 93.31 85 LEU A CA 1
ATOM 653 C C . LEU A 1 85 ? 10.249 -0.711 -22.607 1.00 93.31 85 LEU A C 1
ATOM 655 O O . LEU A 1 85 ? 10.771 -0.575 -23.716 1.00 93.31 85 LEU A O 1
ATOM 659 N N . ARG A 1 86 ? 10.782 -0.162 -21.507 1.00 92.81 86 ARG A N 1
ATOM 660 C CA . ARG A 1 86 ? 12.029 0.619 -21.513 1.00 92.81 86 ARG A CA 1
ATOM 661 C C . ARG A 1 86 ? 13.219 -0.214 -21.969 1.00 92.81 86 ARG A C 1
ATOM 663 O O . ARG A 1 86 ? 14.034 0.278 -22.750 1.00 92.81 86 ARG A O 1
ATOM 670 N N . THR A 1 87 ? 13.343 -1.449 -21.494 1.00 93.81 87 THR A N 1
ATOM 671 C CA . THR A 1 87 ? 14.433 -2.349 -21.898 1.00 93.81 87 THR A CA 1
ATOM 672 C C . THR A 1 87 ? 14.307 -2.758 -23.365 1.00 93.81 87 THR A C 1
ATOM 674 O O . THR A 1 87 ? 15.294 -2.653 -24.099 1.00 93.81 87 THR A O 1
ATOM 677 N N . ARG A 1 88 ? 13.097 -3.095 -23.834 1.00 94.25 88 ARG A N 1
ATOM 678 C CA . ARG A 1 88 ? 12.817 -3.374 -25.255 1.00 94.25 88 ARG A CA 1
ATOM 679 C C . ARG A 1 88 ? 13.166 -2.187 -26.155 1.00 94.25 88 ARG A C 1
ATOM 681 O O . ARG A 1 88 ? 13.941 -2.336 -27.098 1.00 94.25 88 ARG A O 1
ATOM 688 N N . LEU A 1 89 ? 12.702 -0.984 -25.812 1.00 93.56 89 LEU A N 1
ATOM 689 C CA . LEU A 1 89 ? 12.990 0.231 -26.578 1.00 93.56 89 LEU A CA 1
ATOM 690 C C . LEU A 1 89 ? 14.497 0.524 -26.641 1.00 93.56 89 LEU A C 1
ATOM 692 O O . LEU A 1 89 ? 15.022 0.873 -27.698 1.00 93.56 89 LEU A O 1
ATOM 696 N N . ARG A 1 90 ? 15.220 0.353 -25.525 1.00 93.00 90 ARG A N 1
ATOM 697 C CA . ARG A 1 90 ? 16.684 0.514 -25.490 1.00 93.00 90 ARG A CA 1
ATOM 698 C C . ARG A 1 90 ? 17.384 -0.472 -26.428 1.00 93.00 90 ARG A C 1
ATOM 700 O O . ARG A 1 90 ? 18.322 -0.077 -27.126 1.00 93.00 90 ARG A O 1
ATOM 707 N N . ALA A 1 91 ? 16.934 -1.726 -26.473 1.00 92.94 91 ALA A N 1
ATOM 708 C CA . ALA A 1 91 ? 17.468 -2.730 -27.388 1.00 92.94 91 ALA A CA 1
ATOM 709 C C . ALA A 1 91 ? 17.187 -2.371 -28.858 1.00 92.94 91 ALA A C 1
ATOM 711 O O . ALA A 1 91 ? 18.100 -2.427 -29.685 1.00 92.94 91 ALA A O 1
ATOM 712 N N . ASP A 1 92 ? 15.974 -1.910 -29.171 1.00 93.62 92 ASP A N 1
ATOM 713 C CA . ASP A 1 92 ? 15.588 -1.489 -30.521 1.00 93.62 92 ASP A CA 1
ATOM 714 C C . ASP A 1 92 ? 16.382 -0.284 -31.016 1.00 93.62 92 ASP A C 1
ATOM 716 O O . ASP A 1 92 ? 16.888 -0.289 -32.141 1.00 93.62 92 ASP A O 1
ATOM 720 N N . VAL A 1 93 ? 16.559 0.731 -30.167 1.00 93.56 93 VAL A N 1
ATOM 721 C CA . VAL A 1 93 ? 17.394 1.897 -30.483 1.00 93.56 93 VAL A CA 1
ATOM 722 C C . VAL A 1 93 ? 18.836 1.461 -30.748 1.00 93.56 93 VAL A C 1
ATOM 724 O O . VAL A 1 93 ? 19.451 1.915 -31.716 1.00 93.56 93 VAL A O 1
ATOM 727 N N . ARG A 1 94 ? 19.383 0.544 -29.938 1.00 91.81 94 ARG A N 1
ATOM 728 C CA . ARG A 1 94 ? 20.736 0.005 -30.142 1.00 91.81 94 ARG A CA 1
ATOM 729 C C . ARG A 1 94 ? 20.849 -0.765 -31.460 1.00 91.81 94 ARG A C 1
ATOM 731 O O . ARG A 1 94 ? 21.860 -0.622 -32.148 1.00 91.81 94 ARG A O 1
ATOM 738 N N . ARG A 1 95 ? 19.834 -1.554 -31.821 1.00 92.12 95 ARG A N 1
ATOM 739 C CA . ARG A 1 95 ? 19.774 -2.296 -33.089 1.00 92.12 95 ARG A CA 1
ATOM 740 C C . ARG A 1 95 ? 19.730 -1.349 -34.288 1.00 92.12 95 ARG A C 1
ATOM 742 O O . ARG A 1 95 ? 20.607 -1.446 -35.142 1.00 92.12 95 ARG A O 1
ATOM 749 N N . LYS A 1 96 ? 18.814 -0.374 -34.299 1.00 92.62 96 LYS A N 1
ATOM 750 C CA . LYS A 1 96 ? 18.711 0.629 -35.376 1.00 92.62 96 LYS A CA 1
ATOM 751 C C . LYS A 1 96 ? 20.018 1.401 -35.570 1.00 92.62 96 LYS A C 1
ATOM 753 O O . LYS A 1 96 ? 20.502 1.513 -36.691 1.00 92.62 96 LYS A O 1
ATOM 758 N N . ARG A 1 97 ? 20.662 1.837 -34.478 1.00 91.25 97 ARG A N 1
ATOM 759 C CA . ARG A 1 97 ? 21.974 2.511 -34.542 1.00 91.25 97 ARG A CA 1
ATOM 760 C C . ARG A 1 97 ? 23.069 1.630 -35.158 1.00 91.25 97 ARG A C 1
ATOM 762 O O . ARG A 1 97 ? 23.896 2.133 -35.914 1.00 91.25 97 ARG A O 1
ATOM 769 N N . ARG A 1 98 ? 23.087 0.323 -34.861 1.00 88.94 98 ARG A N 1
ATOM 770 C CA . ARG A 1 98 ? 24.033 -0.635 -35.471 1.00 88.94 98 ARG A CA 1
ATOM 771 C C . ARG A 1 98 ? 23.762 -0.835 -36.965 1.00 88.94 98 ARG A C 1
ATOM 773 O O . ARG A 1 98 ? 24.702 -0.844 -37.758 1.00 88.94 98 ARG A O 1
ATOM 780 N N . GLU A 1 99 ? 22.501 -0.963 -37.361 1.00 91.75 99 GLU A N 1
ATOM 781 C CA . GLU A 1 99 ? 22.103 -1.086 -38.771 1.00 91.75 99 GLU A CA 1
ATOM 782 C C . GLU A 1 99 ? 22.454 0.173 -39.578 1.00 91.75 99 GLU A C 1
ATOM 784 O O . GLU A 1 99 ? 22.973 0.084 -40.688 1.00 91.75 99 GLU A O 1
ATOM 789 N N . GLU A 1 100 ? 22.243 1.362 -39.018 1.00 90.31 100 GLU A N 1
ATOM 790 C CA . GLU A 1 100 ? 22.640 2.619 -39.658 1.00 90.31 100 GLU A CA 1
ATOM 791 C C . GLU A 1 100 ? 24.161 2.744 -39.793 1.00 90.31 100 GLU A C 1
ATOM 793 O O . GLU A 1 100 ? 24.654 3.137 -40.852 1.00 90.31 100 GLU A O 1
ATOM 798 N N . ALA A 1 101 ? 24.921 2.381 -38.755 1.00 88.31 101 ALA A N 1
ATOM 799 C CA . ALA A 1 101 ? 26.381 2.404 -38.797 1.00 88.31 101 ALA A CA 1
ATOM 800 C C . ALA A 1 101 ? 26.942 1.425 -39.845 1.00 88.31 101 ALA A C 1
ATOM 802 O O . ALA A 1 101 ? 27.837 1.788 -40.609 1.00 88.31 101 ALA A O 1
ATOM 803 N N . THR A 1 102 ? 26.386 0.212 -39.932 1.00 89.19 102 THR A N 1
ATOM 804 C CA . THR A 1 102 ? 26.792 -0.790 -40.936 1.00 89.19 102 THR A CA 1
ATOM 805 C C . THR A 1 102 ? 26.442 -0.349 -42.359 1.00 89.19 102 THR A C 1
ATOM 807 O O . THR A 1 102 ? 27.299 -0.434 -43.239 1.00 89.19 102 THR A O 1
ATOM 810 N N . LYS A 1 103 ? 25.246 0.216 -42.589 1.00 90.19 103 LYS A N 1
ATOM 811 C CA . LYS A 1 103 ? 24.857 0.801 -43.889 1.00 90.19 103 LYS A CA 1
ATOM 812 C C . LYS A 1 103 ? 25.782 1.951 -44.303 1.00 90.19 103 LYS A C 1
ATOM 814 O O . LYS A 1 103 ? 26.237 1.982 -45.446 1.00 90.19 103 LYS A O 1
ATOM 819 N N . LYS A 1 104 ? 26.111 2.865 -43.380 1.00 86.31 104 LYS A N 1
ATOM 820 C CA . LYS A 1 104 ? 27.053 3.974 -43.632 1.00 86.31 104 LYS A CA 1
ATOM 821 C C . LYS A 1 104 ? 28.462 3.466 -43.965 1.00 86.31 104 LYS A C 1
ATOM 823 O O . LYS A 1 104 ? 29.059 3.937 -44.929 1.00 86.31 104 LYS A O 1
ATOM 828 N N . ALA A 1 105 ? 28.968 2.474 -43.229 1.00 84.06 105 ALA A N 1
ATOM 829 C CA . ALA A 1 105 ? 30.280 1.875 -43.485 1.00 84.06 105 ALA A CA 1
ATOM 830 C C . ALA A 1 105 ? 30.350 1.150 -44.845 1.00 84.06 105 ALA A C 1
ATOM 832 O O . ALA A 1 105 ? 31.347 1.268 -45.559 1.00 84.06 105 ALA A O 1
ATOM 833 N N . ALA A 1 106 ? 29.288 0.436 -45.237 1.00 83.31 106 ALA A N 1
ATOM 834 C CA . ALA A 1 106 ? 29.201 -0.219 -46.543 1.00 83.31 106 ALA A CA 1
ATOM 835 C C . ALA A 1 106 ? 29.165 0.795 -47.702 1.00 83.31 106 ALA A C 1
ATOM 837 O O . ALA A 1 106 ? 29.857 0.610 -48.705 1.00 83.31 106 ALA A O 1
ATOM 838 N N . ALA A 1 107 ? 28.415 1.893 -47.551 1.00 82.69 107 ALA A N 1
ATOM 839 C CA . ALA A 1 107 ? 28.372 2.971 -48.540 1.00 82.69 107 ALA A CA 1
ATOM 840 C C . ALA A 1 107 ? 29.734 3.672 -48.701 1.00 82.69 107 ALA A C 1
ATOM 842 O O . ALA A 1 107 ? 30.138 3.969 -49.825 1.00 82.69 107 ALA A O 1
ATOM 843 N N . ALA A 1 108 ? 30.467 3.884 -47.601 1.00 78.50 108 ALA A N 1
ATOM 844 C CA . ALA A 1 108 ? 31.811 4.460 -47.633 1.00 78.50 108 ALA A CA 1
ATOM 845 C C . ALA A 1 108 ? 32.809 3.560 -48.384 1.00 78.50 108 ALA A C 1
ATOM 847 O O . ALA A 1 108 ? 33.511 4.047 -49.265 1.00 78.50 108 ALA A O 1
ATOM 848 N N . LYS A 1 109 ? 32.803 2.240 -48.126 1.00 75.50 109 LYS A N 1
ATOM 849 C CA . LYS A 1 109 ? 33.663 1.271 -48.839 1.00 75.50 109 LYS A CA 1
ATOM 850 C C . LYS A 1 109 ? 33.388 1.197 -50.345 1.00 75.50 109 LYS A C 1
ATOM 852 O O . LYS A 1 109 ? 34.303 0.941 -51.121 1.00 75.50 109 LYS A O 1
ATOM 857 N N . LYS A 1 110 ? 32.135 1.395 -50.772 1.00 71.38 110 LYS A N 1
ATOM 858 C CA . LYS A 1 110 ? 31.770 1.386 -52.199 1.00 71.38 110 LYS A CA 1
ATOM 859 C C . LYS A 1 110 ? 32.258 2.644 -52.930 1.00 71.38 110 LYS A C 1
ATOM 861 O O . LYS A 1 110 ? 32.576 2.553 -54.108 1.00 71.38 110 LYS A O 1
ATOM 866 N N . LYS A 1 111 ? 32.346 3.787 -52.235 1.00 66.88 111 LYS A N 1
ATOM 867 C CA . LYS A 1 111 ? 32.900 5.037 -52.783 1.00 66.88 111 LYS A CA 1
ATOM 868 C C . LYS A 1 111 ? 34.421 5.002 -52.919 1.00 66.88 111 LYS A C 1
ATOM 870 O O . LYS A 1 111 ? 34.917 5.435 -53.946 1.00 66.88 111 LYS A O 1
ATOM 875 N N . THR A 1 112 ? 35.149 4.462 -51.939 1.00 65.19 112 THR A N 1
ATOM 876 C CA . THR A 1 112 ? 36.614 4.325 -52.045 1.00 65.19 112 THR A CA 1
ATOM 877 C C . THR A 1 112 ? 37.019 3.344 -53.142 1.00 65.19 112 THR A C 1
ATOM 879 O O . THR A 1 112 ? 37.855 3.675 -53.966 1.00 65.19 112 THR A O 1
ATOM 882 N N . ARG A 1 113 ? 36.343 2.193 -53.257 1.00 59.22 113 ARG A N 1
ATOM 883 C CA . ARG A 1 113 ? 36.641 1.201 -54.307 1.00 59.22 113 ARG A CA 1
ATOM 884 C C . ARG A 1 113 ? 36.343 1.681 -55.740 1.00 59.22 113 ARG A C 1
ATOM 886 O O . ARG A 1 113 ? 36.838 1.077 -56.679 1.00 59.22 113 ARG A O 1
ATOM 893 N N . ALA A 1 114 ? 35.520 2.716 -55.912 1.00 58.47 114 ALA A N 1
ATOM 894 C CA . ALA A 1 114 ? 35.255 3.331 -57.214 1.00 58.47 114 ALA A CA 1
ATOM 895 C C . ALA A 1 114 ? 36.273 4.426 -57.582 1.00 58.47 114 ALA A C 1
ATOM 897 O O . ALA A 1 114 ? 36.345 4.788 -58.745 1.00 58.47 114 ALA A O 1
ATOM 898 N N . ALA A 1 115 ? 37.035 4.943 -56.613 1.00 57.25 115 ALA A N 1
ATOM 899 C CA . ALA A 1 115 ? 38.068 5.956 -56.835 1.00 57.25 115 ALA A CA 1
ATOM 900 C C . ALA A 1 115 ? 39.456 5.351 -57.133 1.00 57.25 115 ALA A C 1
ATOM 902 O O . ALA A 1 115 ? 40.317 6.059 -57.632 1.00 57.25 115 ALA A O 1
ATOM 903 N N . ASP A 1 116 ? 39.661 4.059 -56.847 1.00 56.03 116 ASP A N 1
ATOM 904 C CA . ASP A 1 116 ? 40.922 3.335 -57.093 1.00 56.03 116 ASP A CA 1
ATOM 905 C C . ASP A 1 116 ? 40.969 2.619 -58.471 1.00 56.03 116 ASP A C 1
ATOM 907 O O . ASP A 1 116 ? 41.859 1.803 -58.702 1.00 56.03 116 ASP A O 1
ATOM 911 N N . VAL A 1 117 ? 39.986 2.833 -59.363 1.00 54.22 117 VAL A N 1
ATOM 912 C CA . VAL A 1 117 ? 39.857 2.117 -60.661 1.00 54.22 117 VAL A CA 1
ATOM 913 C C . VAL A 1 117 ? 40.017 3.038 -61.891 1.00 54.22 117 VAL A C 1
ATOM 915 O O . VAL A 1 117 ? 39.970 2.540 -63.013 1.00 54.22 117 VAL A O 1
ATOM 918 N N . ASP A 1 118 ? 40.277 4.335 -61.702 1.00 44.75 118 ASP A N 1
ATOM 919 C CA . ASP A 1 118 ? 40.689 5.284 -62.760 1.00 44.75 118 ASP A CA 1
ATOM 920 C C . ASP A 1 118 ? 42.195 5.587 -62.664 1.00 44.75 118 ASP A C 1
ATOM 922 O O . ASP A 1 118 ? 42.834 5.777 -63.725 1.00 44.75 118 ASP A O 1
#